Protein AF-A0A2K2VKK0-F1 (afdb_monomer_lite)

Sequence (48 aa):
MKSGLTCPHCGELVSKYRNPFPTVDIIIELEDKGIVLIQRAKEPHGWA

Foldseek 3Di:
DQQFDQDPPPRDTHGDDDDDDDDDDDWDQDVVPGTDWDQDPDPPGDTD

Structure (mmCIF, N/CA/C/O backbone):
data_AF-A0A2K2VKK0-F1
#
_entry.id   AF-A0A2K2VKK0-F1
#
loop_
_atom_site.group_PDB
_atom_site.id
_atom_site.type_symbol
_atom_site.label_atom_id
_atom_site.label_alt_id
_atom_site.label_comp_id
_atom_site.label_asym_id
_atom_site.label_entity_id
_atom_site.label_seq_id
_atom_site.pdbx_PDB_ins_code
_atom_site.Cartn_x
_atom_site.Cartn_y
_atom_site.Cartn_z
_atom_site.occupancy
_atom_site.B_iso_or_equiv
_atom_site.auth_seq_id
_atom_site.auth_comp_id
_atom_site.auth_asym_id
_atom_site.auth_atom_id
_atom_site.pdbx_PDB_model_num
ATOM 1 N N . MET A 1 1 ? 24.313 -2.297 -19.346 1.00 50.81 1 MET A N 1
ATOM 2 C CA . MET A 1 1 ? 23.756 -2.263 -20.718 1.00 50.81 1 MET A CA 1
ATOM 3 C C . MET A 1 1 ? 22.254 -2.060 -20.608 1.00 50.81 1 MET A C 1
ATOM 5 O O . MET A 1 1 ? 21.623 -2.798 -19.860 1.00 50.81 1 MET A O 1
ATOM 9 N N . LYS A 1 2 ? 21.690 -1.026 -21.245 1.00 53.47 2 LYS A N 1
ATOM 10 C CA . LYS A 1 2 ? 20.232 -0.821 -21.275 1.00 53.47 2 LYS A CA 1
ATOM 11 C C . LYS A 1 2 ? 19.617 -2.023 -22.003 1.00 53.47 2 LYS A C 1
ATOM 13 O O . LYS A 1 2 ? 20.004 -2.291 -23.134 1.00 53.47 2 LYS A O 1
ATOM 18 N N . SER A 1 3 ? 18.744 -2.787 -21.348 1.00 68.50 3 SER A N 1
ATOM 19 C CA . SER A 1 3 ? 18.047 -3.899 -21.999 1.00 68.50 3 SER A CA 1
ATOM 20 C C . SER A 1 3 ? 16.990 -3.330 -22.945 1.00 68.50 3 SER A C 1
ATOM 22 O O . SER A 1 3 ? 16.156 -2.521 -22.540 1.00 68.50 3 SER A O 1
ATOM 24 N N . GLY A 1 4 ? 17.074 -3.691 -24.223 1.00 81.75 4 GLY A N 1
ATOM 25 C CA . GLY A 1 4 ? 16.101 -3.296 -25.238 1.00 81.75 4 GLY A CA 1
ATOM 26 C C . GLY A 1 4 ? 15.066 -4.390 -25.489 1.00 81.75 4 GLY A C 1
ATOM 27 O O . GLY A 1 4 ? 15.259 -5.540 -25.095 1.00 81.75 4 GLY A O 1
ATOM 28 N N . LEU A 1 5 ? 13.959 -4.023 -26.127 1.00 89.50 5 LEU A N 1
ATOM 29 C CA . LEU A 1 5 ? 12.985 -4.949 -26.703 1.00 89.50 5 LEU A CA 1
ATOM 30 C C . LEU A 1 5 ? 13.101 -4.870 -28.228 1.00 89.50 5 LEU A C 1
ATOM 32 O O . LEU A 1 5 ? 13.311 -3.789 -28.770 1.00 89.50 5 LEU A O 1
ATOM 36 N N . THR A 1 6 ? 12.959 -5.993 -28.923 1.00 92.62 6 THR A N 1
ATOM 37 C CA . THR A 1 6 ? 12.888 -5.999 -30.389 1.00 92.62 6 THR A CA 1
ATOM 38 C C . THR A 1 6 ? 11.484 -5.596 -30.825 1.00 92.62 6 THR A C 1
ATOM 40 O O . THR A 1 6 ? 10.500 -6.181 -30.367 1.00 92.62 6 THR A O 1
ATOM 43 N N . CYS A 1 7 ? 11.377 -4.601 -31.704 1.00 89.38 7 CYS A N 1
ATOM 44 C CA . CYS A 1 7 ? 10.100 -4.189 -32.274 1.00 89.38 7 CYS A CA 1
ATOM 45 C C . CYS A 1 7 ? 9.529 -5.304 -33.174 1.00 89.38 7 CYS A C 1
ATOM 47 O O . CYS A 1 7 ? 10.185 -5.668 -34.151 1.00 89.38 7 CYS A O 1
ATOM 49 N N . PRO A 1 8 ? 8.307 -5.817 -32.931 1.00 92.00 8 PRO A N 1
ATOM 50 C CA . PRO A 1 8 ? 7.729 -6.879 -33.760 1.00 92.00 8 PRO A CA 1
ATOM 51 C C . PRO A 1 8 ? 7.354 -6.413 -35.179 1.00 92.00 8 PRO A C 1
ATOM 53 O O . PRO A 1 8 ? 7.114 -7.247 -36.042 1.00 92.00 8 PRO A O 1
ATOM 56 N N . HIS A 1 9 ? 7.296 -5.100 -35.429 1.00 93.94 9 HIS A N 1
ATOM 57 C CA . HIS A 1 9 ? 6.910 -4.527 -36.723 1.00 93.94 9 HIS A CA 1
ATOM 58 C C . HIS A 1 9 ? 8.103 -4.284 -37.662 1.00 93.94 9 HIS A C 1
ATOM 60 O O . HIS A 1 9 ? 7.982 -4.478 -38.866 1.00 93.94 9 HIS A O 1
ATOM 66 N N . CYS A 1 10 ? 9.250 -3.844 -37.132 1.00 94.50 10 CYS A N 1
ATOM 67 C CA . CYS A 1 10 ? 10.418 -3.475 -37.946 1.00 94.50 10 CYS A CA 1
ATOM 68 C C . CYS A 1 10 ? 11.747 -4.105 -37.499 1.00 94.50 10 CYS A C 1
ATOM 70 O O . CYS A 1 10 ? 12.754 -3.895 -38.163 1.00 94.50 10 CYS A O 1
ATOM 72 N N . GLY A 1 11 ? 11.782 -4.851 -36.390 1.00 92.88 11 GLY A N 1
ATOM 73 C CA . GLY A 1 11 ? 13.001 -5.492 -35.878 1.00 92.88 11 GLY A CA 1
ATOM 74 C C . GLY A 1 11 ? 13.974 -4.568 -35.134 1.00 92.88 11 GLY A C 1
ATOM 75 O O . GLY A 1 11 ? 14.951 -5.053 -34.571 1.00 92.88 11 GLY A O 1
ATOM 76 N N . GLU A 1 12 ? 13.702 -3.262 -35.078 1.00 93.88 12 GLU A N 1
ATOM 77 C CA . GLU A 1 12 ? 14.569 -2.282 -34.416 1.00 93.88 12 GLU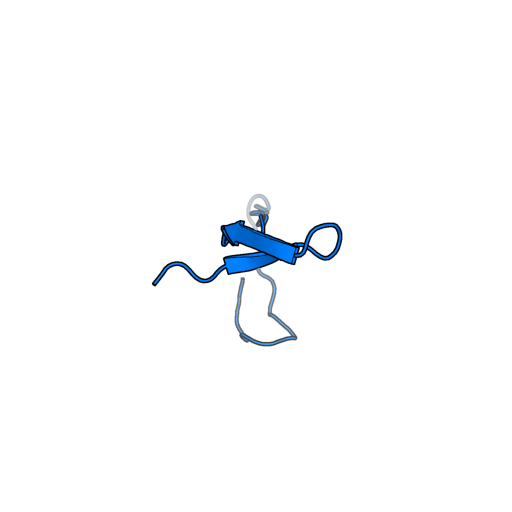 A CA 1
ATOM 78 C C . GLU A 1 12 ? 14.623 -2.485 -32.892 1.00 93.88 12 GLU A C 1
ATOM 80 O O . GLU A 1 12 ? 13.636 -2.899 -32.265 1.00 93.88 12 GLU A O 1
ATOM 85 N N . LEU A 1 13 ? 15.766 -2.167 -32.277 1.00 92.12 13 LEU A N 1
ATOM 86 C CA . LEU A 1 13 ? 15.944 -2.271 -30.831 1.00 92.12 13 LEU A CA 1
ATOM 87 C C . LEU A 1 13 ? 15.366 -1.033 -30.127 1.00 92.12 13 LEU A C 1
ATOM 89 O O . LEU A 1 13 ? 15.943 0.052 -30.175 1.00 92.12 13 LEU A O 1
ATOM 93 N N . VAL A 1 14 ? 14.251 -1.193 -29.412 1.00 90.69 14 VAL A N 1
ATOM 94 C CA . VAL A 1 14 ? 13.624 -0.108 -28.640 1.00 90.69 14 VAL A CA 1
ATOM 95 C C . VAL A 1 14 ? 14.013 -0.157 -27.164 1.00 90.69 14 VAL A C 1
ATOM 97 O O . VAL A 1 14 ? 14.219 -1.223 -26.583 1.00 90.69 14 VAL A O 1
ATOM 100 N N . SER A 1 15 ? 14.104 1.010 -26.524 1.00 88.44 15 SER A N 1
ATOM 101 C CA . SER A 1 15 ? 14.429 1.104 -25.096 1.00 88.44 15 SER A CA 1
ATOM 102 C C . SER A 1 15 ? 13.298 0.540 -24.231 1.00 88.44 15 SER A C 1
ATOM 104 O O . SER A 1 15 ? 12.144 0.944 -24.369 1.00 88.44 15 SER A O 1
ATOM 106 N N . LYS A 1 16 ? 13.626 -0.359 -23.294 1.00 85.19 16 LYS A N 1
ATOM 107 C CA . LYS A 1 16 ? 12.675 -0.835 -22.284 1.00 85.19 16 LYS A CA 1
ATOM 108 C C . LYS A 1 16 ? 12.691 0.094 -21.073 1.00 85.19 16 LYS A C 1
ATOM 110 O O . LYS A 1 16 ? 13.703 0.196 -20.381 1.00 85.19 16 LYS A O 1
ATOM 115 N N . TYR A 1 17 ? 11.554 0.709 -20.774 1.00 81.00 17 TYR A N 1
ATOM 116 C CA . TYR A 1 17 ? 11.355 1.452 -19.531 1.00 81.00 17 TYR A CA 1
ATOM 117 C C . TYR A 1 17 ? 10.723 0.538 -18.480 1.00 81.00 1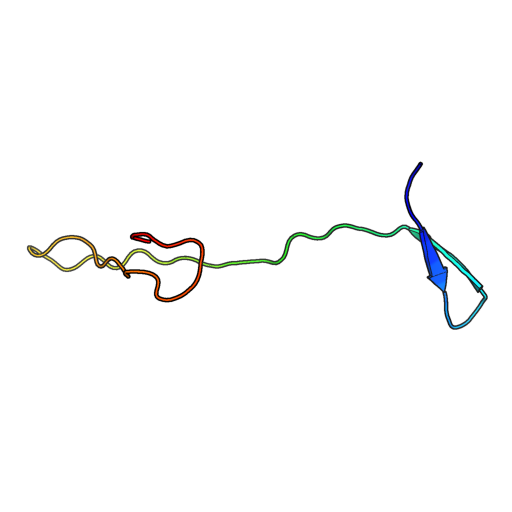7 TYR A C 1
ATOM 119 O O . TYR A 1 17 ? 9.776 -0.198 -18.763 1.00 81.00 17 TYR A O 1
ATOM 127 N N . ARG A 1 18 ? 11.264 0.553 -17.257 1.00 78.56 18 ARG A N 1
ATOM 128 C CA . ARG A 1 18 ? 10.601 -0.049 -16.096 1.00 78.56 18 ARG A CA 1
ATOM 129 C C . ARG A 1 18 ? 9.704 1.009 -15.478 1.00 78.56 18 ARG A C 1
ATOM 131 O O . ARG A 1 18 ? 10.148 1.759 -14.615 1.00 78.56 18 ARG A O 1
ATOM 138 N N . ASN A 1 19 ? 8.464 1.065 -15.939 1.00 81.75 19 ASN A N 1
ATOM 139 C CA . ASN A 1 19 ? 7.462 1.888 -15.284 1.00 81.75 19 ASN A CA 1
ATOM 140 C C . ASN A 1 19 ? 6.959 1.115 -14.058 1.00 81.75 19 ASN A C 1
ATOM 142 O O . ASN 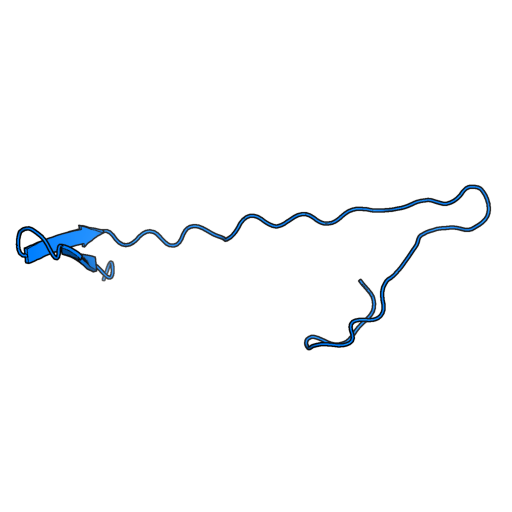A 1 19 ? 6.566 -0.046 -14.214 1.00 81.75 19 ASN A O 1
ATOM 146 N N . PRO A 1 20 ? 7.015 1.691 -12.848 1.00 85.50 20 PRO A N 1
ATOM 147 C CA . PRO A 1 20 ? 6.380 1.073 -11.695 1.00 85.50 20 PRO A CA 1
ATOM 148 C C . PRO A 1 20 ? 4.873 0.963 -11.949 1.00 85.50 20 PRO A C 1
ATOM 150 O O . PRO A 1 20 ? 4.279 1.824 -12.602 1.00 85.50 20 PRO A O 1
ATOM 153 N N . PHE A 1 21 ? 4.256 -0.101 -11.441 1.00 87.81 21 PHE A N 1
ATOM 154 C CA . PHE A 1 21 ? 2.803 -0.201 -11.453 1.00 87.81 21 PHE A CA 1
ATOM 155 C C . PHE A 1 21 ? 2.245 0.793 -10.430 1.00 87.81 21 PHE A C 1
ATOM 157 O O . PHE A 1 21 ? 2.679 0.747 -9.278 1.00 87.81 21 PHE A O 1
ATOM 164 N N . PRO A 1 22 ? 1.328 1.696 -10.818 1.00 90.56 22 PRO A N 1
ATOM 165 C CA . PRO A 1 22 ? 0.677 2.563 -9.852 1.00 90.56 22 PRO A CA 1
ATOM 166 C C . PRO A 1 22 ? -0.195 1.712 -8.926 1.00 90.56 22 PRO A C 1
ATOM 168 O O . PRO A 1 22 ? -0.961 0.862 -9.384 1.00 90.56 22 PRO A O 1
ATOM 171 N N . THR A 1 23 ? -0.073 1.949 -7.627 1.00 92.69 23 THR A N 1
ATOM 172 C CA . THR A 1 23 ? -0.884 1.319 -6.582 1.00 92.69 23 THR A CA 1
ATOM 173 C C . THR A 1 23 ? -1.517 2.403 -5.717 1.00 92.69 23 THR A C 1
ATOM 175 O O . THR A 1 23 ? -1.030 3.533 -5.676 1.00 92.69 23 THR A O 1
ATOM 178 N N . VAL A 1 24 ? -2.616 2.064 -5.049 1.00 94.75 24 VAL A N 1
ATOM 179 C CA . VAL A 1 24 ? -3.306 2.936 -4.093 1.00 94.75 24 VAL A CA 1
ATOM 180 C C . VAL A 1 24 ? -3.549 2.149 -2.818 1.00 94.75 24 VAL A C 1
ATOM 182 O O . VAL A 1 24 ? -4.007 1.010 -2.881 1.00 94.75 24 VAL A O 1
ATOM 185 N N . ASP A 1 25 ? -3.302 2.809 -1.695 1.00 94.94 25 ASP A N 1
ATOM 186 C CA . ASP A 1 25 ? -3.684 2.380 -0.357 1.00 94.94 25 ASP A CA 1
ATOM 187 C C . ASP A 1 25 ? -4.565 3.477 0.256 1.00 94.94 25 ASP A C 1
ATOM 189 O O . ASP A 1 25 ? -4.429 4.658 -0.081 1.00 94.94 25 ASP A O 1
ATOM 193 N N . ILE A 1 26 ? -5.490 3.094 1.133 1.00 96.06 26 ILE A N 1
ATOM 194 C CA . ILE A 1 26 ? -6.384 4.026 1.828 1.00 96.06 26 ILE A CA 1
ATOM 195 C C . ILE A 1 26 ? -6.309 3.791 3.331 1.00 96.06 26 ILE A C 1
ATOM 197 O O . ILE A 1 26 ? -6.184 2.656 3.780 1.00 96.06 26 ILE A O 1
ATOM 201 N N . ILE A 1 27 ? -6.429 4.867 4.103 1.00 96.44 27 ILE A N 1
ATOM 202 C CA . ILE A 1 27 ? -6.571 4.804 5.558 1.00 96.44 27 ILE A CA 1
ATOM 203 C C . ILE A 1 27 ? -8.032 5.098 5.877 1.00 96.44 27 ILE A C 1
ATOM 205 O O . ILE A 1 27 ? -8.552 6.146 5.495 1.00 96.44 27 ILE A O 1
ATOM 209 N N . ILE A 1 28 ? -8.690 4.162 6.559 1.00 97.69 28 ILE A N 1
ATOM 210 C CA . ILE A 1 28 ? -10.060 4.334 7.045 1.00 97.69 28 ILE A CA 1
ATOM 211 C C . ILE A 1 28 ? -9.988 4.554 8.552 1.00 97.69 28 ILE A C 1
ATOM 213 O O . ILE A 1 28 ? -9.627 3.642 9.298 1.00 97.69 28 ILE A O 1
ATOM 217 N N . GLU A 1 29 ? -10.344 5.761 8.977 1.00 98.00 29 GLU A N 1
ATOM 218 C CA . GLU A 1 29 ? -10.501 6.124 10.381 1.00 98.00 29 GLU A CA 1
ATOM 219 C C . GLU A 1 29 ? -11.978 6.037 10.773 1.00 98.00 29 GLU A C 1
ATOM 221 O O . GLU A 1 29 ? -12.863 6.529 10.068 1.00 98.00 29 GLU A O 1
ATOM 226 N N . LEU A 1 30 ? -12.242 5.382 11.897 1.00 97.62 30 LEU A N 1
ATOM 227 C CA . LEU A 1 30 ? -13.552 5.318 12.520 1.00 97.62 30 LEU A CA 1
ATOM 228 C C . LEU A 1 30 ? -13.495 6.121 13.819 1.00 97.62 30 LEU A C 1
ATOM 230 O O . LEU A 1 30 ? -12.689 5.814 14.701 1.00 97.62 30 LEU A O 1
ATOM 234 N N . GLU A 1 31 ? -14.370 7.120 13.937 1.00 96.75 31 GLU A N 1
ATOM 235 C CA . GLU A 1 31 ? -14.478 7.971 15.127 1.00 96.75 31 GLU A CA 1
ATOM 236 C C . GLU A 1 31 ? -14.602 7.108 16.395 1.00 96.75 31 GLU A C 1
ATOM 238 O O . GLU A 1 31 ? -15.372 6.141 16.433 1.00 96.75 31 GLU A O 1
ATOM 243 N N . ASP A 1 32 ? -13.758 7.404 17.388 1.00 95.62 32 ASP A N 1
ATOM 244 C CA . ASP A 1 32 ? -13.613 6.687 18.665 1.00 95.62 32 ASP A CA 1
ATOM 245 C C . ASP A 1 32 ? -13.296 5.177 18.578 1.00 95.62 32 ASP A C 1
ATOM 247 O O . ASP A 1 32 ? -13.353 4.463 19.583 1.00 95.62 32 ASP A O 1
ATOM 251 N N . LYS A 1 33 ? -12.947 4.658 17.394 1.00 96.56 33 LYS A N 1
ATOM 252 C CA . LYS A 1 33 ? -12.681 3.222 17.162 1.00 96.56 33 LYS A CA 1
ATOM 253 C C . LYS A 1 33 ? -11.313 2.936 16.548 1.00 96.56 33 LYS A C 1
ATOM 255 O O . LYS A 1 33 ? -10.869 1.789 16.575 1.00 96.56 33 LYS A O 1
ATOM 260 N N . GLY A 1 34 ? -10.637 3.962 16.037 1.00 96.38 34 GLY A N 1
ATOM 261 C CA . GLY A 1 34 ? -9.291 3.863 15.481 1.00 96.38 34 GLY A CA 1
ATOM 262 C C . GLY A 1 34 ? -9.284 3.530 13.991 1.00 96.38 34 GLY A C 1
ATOM 263 O O . GLY A 1 34 ? -10.185 3.917 13.250 1.00 96.38 34 GLY A O 1
ATOM 264 N N . ILE A 1 35 ? -8.236 2.838 13.546 1.00 97.31 35 ILE A N 1
ATOM 265 C CA . ILE A 1 35 ? -7.980 2.553 12.129 1.00 97.31 35 ILE A CA 1
ATOM 266 C C . ILE A 1 35 ? -8.359 1.124 11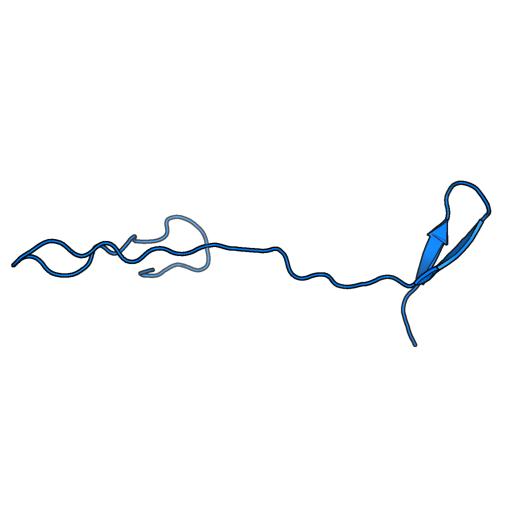.746 1.00 97.31 35 ILE A C 1
ATOM 268 O O . ILE A 1 35 ? -8.153 0.176 12.507 1.00 97.31 35 ILE A O 1
ATOM 272 N N . VAL A 1 36 ? -8.885 0.967 10.534 1.00 97.69 36 VAL A N 1
ATOM 273 C CA . VAL A 1 36 ? -9.153 -0.351 9.951 1.00 97.69 36 VAL A CA 1
ATOM 274 C C . VAL A 1 36 ? -7.861 -0.927 9.374 1.00 97.69 36 VAL A C 1
ATOM 276 O O . VAL A 1 36 ? -7.201 -0.275 8.572 1.00 97.69 36 VAL A O 1
ATOM 279 N N . LEU A 1 37 ? -7.545 -2.165 9.758 1.00 97.75 37 LEU A N 1
ATOM 280 C CA . LEU A 1 37 ? -6.439 -2.957 9.216 1.00 97.75 37 LEU A CA 1
ATOM 281 C C . LEU A 1 37 ? -6.969 -4.245 8.583 1.00 97.75 37 LEU A C 1
ATOM 283 O O . LEU A 1 37 ? -7.947 -4.835 9.054 1.00 97.75 37 LEU A O 1
ATOM 287 N N . ILE A 1 38 ? -6.290 -4.715 7.545 1.00 97.00 38 ILE A N 1
ATOM 288 C CA . ILE A 1 38 ? -6.592 -5.943 6.815 1.00 97.00 38 ILE A CA 1
ATOM 289 C C . ILE A 1 38 ? -5.487 -6.965 7.087 1.00 97.00 38 ILE A C 1
ATOM 291 O O . ILE A 1 38 ? -4.308 -6.723 6.827 1.00 97.00 38 ILE A O 1
ATOM 295 N N . GLN A 1 39 ? -5.864 -8.158 7.558 1.00 97.81 39 GLN A N 1
ATOM 296 C CA . GLN A 1 39 ? -4.935 -9.286 7.605 1.00 97.81 39 GLN A CA 1
ATOM 297 C C . GLN A 1 39 ? -4.859 -9.956 6.232 1.00 97.81 39 GLN A C 1
ATOM 299 O O . GLN A 1 39 ? -5.849 -10.470 5.703 1.00 97.81 39 GLN A O 1
ATOM 304 N N . ARG A 1 40 ? -3.667 -9.955 5.638 1.00 97.62 40 ARG A N 1
ATOM 305 C CA . ARG A 1 40 ? -3.449 -10.435 4.270 1.00 97.62 40 ARG A CA 1
ATOM 306 C C . ARG A 1 40 ? -3.525 -11.958 4.185 1.00 97.62 40 ARG A C 1
ATOM 308 O O . ARG A 1 40 ? -2.671 -12.672 4.710 1.00 97.62 40 ARG A O 1
ATOM 315 N N . ALA A 1 41 ? -4.504 -12.451 3.427 1.00 97.00 41 ALA A N 1
ATOM 316 C CA . ALA A 1 41 ? -4.649 -13.879 3.139 1.00 97.00 41 ALA A CA 1
ATOM 317 C C . ALA A 1 41 ? -3.578 -14.425 2.172 1.0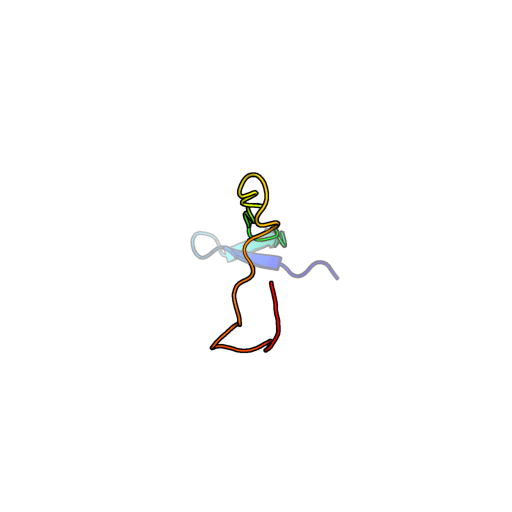0 97.00 41 ALA A C 1
ATOM 319 O O . ALA A 1 41 ? -3.303 -15.621 2.182 1.00 97.00 41 ALA A O 1
ATOM 320 N N . LYS A 1 42 ? -2.980 -13.568 1.329 1.00 96.44 42 LYS A N 1
ATOM 321 C CA . LYS A 1 42 ? -1.899 -13.926 0.394 1.00 96.44 42 LYS A CA 1
ATOM 322 C C . LYS A 1 42 ? -0.591 -13.257 0.799 1.00 96.44 42 LYS A C 1
ATOM 324 O O . LYS A 1 42 ? -0.609 -12.142 1.319 1.00 96.44 42 LYS A O 1
ATOM 329 N N . GLU A 1 43 ? 0.520 -13.913 0.480 1.00 95.06 43 GLU A N 1
ATOM 330 C CA . GLU A 1 43 ? 1.863 -13.380 0.703 1.00 95.06 43 GLU A CA 1
ATOM 331 C C . GLU A 1 43 ? 2.065 -11.979 0.079 1.00 95.06 43 GLU A C 1
ATOM 333 O O . GLU A 1 43 ? 1.503 -11.681 -0.983 1.00 95.06 43 GLU A O 1
ATOM 338 N N . PRO A 1 44 ? 2.895 -11.112 0.686 1.00 96.12 44 PRO A N 1
ATOM 339 C CA . PRO A 1 44 ? 3.427 -11.217 2.048 1.00 96.12 44 PRO A CA 1
ATOM 340 C C . PRO A 1 44 ? 2.322 -11.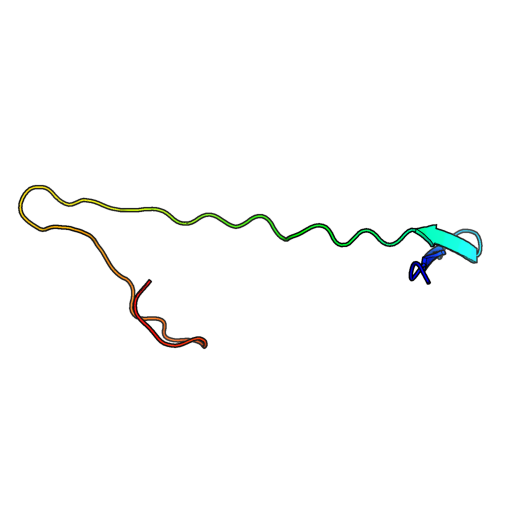208 3.118 1.00 96.12 44 PRO A C 1
ATOM 342 O O . PRO A 1 44 ? 1.431 -10.359 3.069 1.00 96.12 44 PRO A O 1
ATOM 345 N N . HIS A 1 45 ? 2.365 -12.136 4.077 1.00 97.19 45 HIS A N 1
ATOM 346 C CA . HIS A 1 45 ? 1.434 -12.139 5.214 1.00 97.19 45 HIS A CA 1
ATOM 347 C C . HIS A 1 45 ? 1.699 -10.972 6.183 1.00 97.19 45 HIS A C 1
ATOM 349 O O . HIS A 1 45 ? 2.842 -10.571 6.391 1.00 97.19 45 HIS A O 1
ATOM 355 N N . GLY A 1 46 ? 0.641 -10.437 6.802 1.00 97.19 46 GLY A N 1
ATOM 356 C CA . GLY A 1 46 ? 0.742 -9.350 7.782 1.00 97.19 46 GLY A CA 1
ATOM 357 C C . GLY A 1 46 ? -0.513 -8.483 7.862 1.00 97.19 46 GLY A C 1
ATOM 358 O O . GLY A 1 46 ? -1.500 -8.754 7.174 1.00 97.19 46 GLY A O 1
ATOM 359 N N . TRP A 1 47 ? -0.448 -7.451 8.706 1.00 96.25 47 TRP A N 1
ATOM 360 C CA . TRP A 1 47 ? -1.433 -6.370 8.767 1.00 96.25 47 TRP A CA 1
ATOM 361 C C . TRP A 1 47 ? -1.028 -5.264 7.798 1.00 96.25 47 TRP A C 1
ATOM 363 O O . TRP A 1 47 ? 0.136 -4.857 7.790 1.00 96.25 47 TRP A O 1
ATOM 373 N N . ALA A 1 48 ? -1.976 -4.811 6.990 1.00 92.50 48 ALA A N 1
ATOM 374 C CA . ALA A 1 48 ? -1.841 -3.668 6.099 1.00 92.50 48 ALA A CA 1
ATOM 375 C C . ALA A 1 48 ? -3.126 -2.843 6.133 1.00 92.50 48 ALA A C 1
ATOM 377 O O . ALA A 1 48 ? -4.199 -3.459 6.330 1.00 92.50 48 ALA A O 1
#

Radius of gyration: 20.91 Å; chains: 1; bounding box: 38×22×57 Å

Secondary structure (DSSP, 8-state):
-PPEEE-TTT--EEEPP-PPPP------EETTTEE---B-SSSSPSB-

pLDDT: mean 90.86, std 10.09, range [50.81, 98.0]